Protein AF-A0A2T4N9Q5-F1 (afdb_monomer_lite)

Secondary structure (DSSP, 8-state):
-GGGSTTHHHHHHT-HHHHHHHHTSPEEEETTEEEEEETTTEEE-HHHHHHHHHHHH-TTHHHHHHHTT-

Foldseek 3Di:
DCVLFPPLLVVLVPDPVLVVVQVVFDWDADPNAIFGQPPPGDTHHPVRSSVVCCVVPPVCVVVVSVVVVD

pLDDT: mean 84.63, std 14.07, range [43.44, 95.94]

Sequence (70 aa):
MLDRHPGLRDSVASLPEFIAWNDSFPLVEVDAESFRVARGDQLMDRDQMMVEWIRLFRPQLFEEGAENDR

Structure (mmCIF, N/CA/C/O backbone):
data_AF-A0A2T4N9Q5-F1
#
_entry.id   AF-A0A2T4N9Q5-F1
#
loop_
_atom_site.group_PDB
_atom_site.id
_atom_site.type_symbol
_atom_site.label_atom_id
_atom_site.label_alt_id
_atom_site.label_comp_id
_atom_site.label_asym_id
_atom_site.label_entity_id
_atom_site.label_seq_id
_atom_site.pdbx_PDB_ins_code
_atom_sit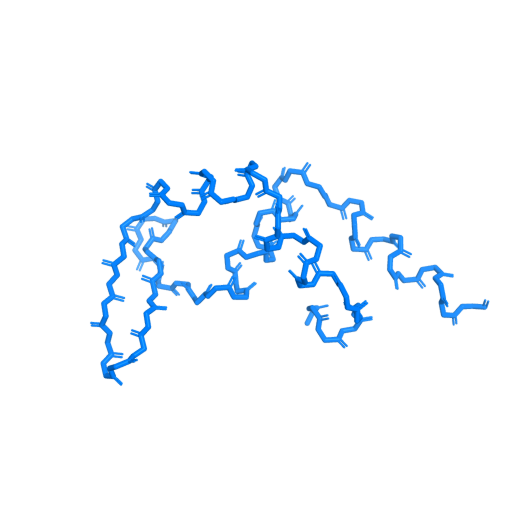e.Cartn_x
_atom_site.Cartn_y
_atom_site.Cartn_z
_atom_site.occupancy
_atom_site.B_iso_or_equiv
_atom_site.auth_seq_id
_atom_site.auth_comp_id
_atom_site.auth_asym_id
_atom_site.auth_atom_id
_atom_site.pdbx_PDB_model_num
ATOM 1 N N . MET A 1 1 ? -3.343 3.527 -14.250 1.00 61.19 1 MET A N 1
ATOM 2 C CA . MET A 1 1 ? -1.882 3.787 -14.129 1.00 61.19 1 MET A CA 1
ATOM 3 C C . MET A 1 1 ? -1.136 2.462 -14.059 1.00 61.19 1 MET A C 1
ATOM 5 O O . MET A 1 1 ? -0.268 2.249 -14.885 1.00 61.19 1 MET A O 1
ATOM 9 N N . LEU A 1 2 ? -1.557 1.534 -13.193 1.00 67.50 2 LEU A N 1
ATOM 10 C CA . LEU A 1 2 ? -1.105 0.135 -13.223 1.00 67.50 2 LEU A CA 1
ATOM 11 C C . LEU A 1 2 ? -1.607 -0.646 -14.452 1.00 67.50 2 LEU A C 1
ATOM 13 O O . LEU A 1 2 ? -0.890 -1.496 -14.959 1.00 67.50 2 LEU A O 1
ATOM 17 N N . ASP A 1 3 ? -2.781 -0.310 -15.002 1.00 69.50 3 ASP A N 1
ATOM 18 C CA . ASP A 1 3 ? -3.330 -0.992 -16.197 1.00 69.50 3 ASP A CA 1
ATOM 19 C C . ASP A 1 3 ? -2.492 -0.829 -17.468 1.00 69.50 3 ASP A C 1
ATOM 21 O O . ASP A 1 3 ? -2.672 -1.574 -18.423 1.00 69.50 3 ASP A O 1
ATOM 25 N N . ARG A 1 4 ? -1.581 0.150 -17.490 1.00 68.94 4 ARG A N 1
ATOM 26 C CA . ARG A 1 4 ? -0.651 0.360 -18.607 1.00 68.94 4 ARG A CA 1
ATOM 27 C C . ARG A 1 4 ? 0.634 -0.462 -18.470 1.00 68.94 4 ARG A C 1
ATOM 29 O O . ARG A 1 4 ? 1.434 -0.462 -19.392 1.00 68.94 4 ARG A O 1
ATOM 36 N N . HIS A 1 5 ? 0.824 -1.157 -17.346 1.00 70.75 5 HIS A N 1
ATOM 37 C CA . HIS A 1 5 ? 2.025 -1.934 -17.043 1.00 70.75 5 HIS A CA 1
ATOM 38 C C . HIS A 1 5 ? 1.627 -3.338 -16.557 1.00 70.75 5 HIS A C 1
ATOM 40 O O . HIS A 1 5 ? 1.595 -3.599 -15.347 1.00 70.75 5 HIS A O 1
ATOM 46 N N . PRO A 1 6 ? 1.266 -4.248 -17.481 1.00 70.69 6 PRO A N 1
ATOM 47 C CA . PRO A 1 6 ? 0.899 -5.613 -17.122 1.00 70.69 6 PRO A CA 1
ATOM 48 C C . PRO A 1 6 ? 2.050 -6.298 -16.366 1.00 70.69 6 PRO A C 1
ATOM 50 O O . PRO A 1 6 ? 3.204 -6.222 -16.773 1.00 70.69 6 PRO A O 1
ATOM 53 N N . GLY A 1 7 ? 1.740 -6.931 -15.230 1.00 80.38 7 GLY A N 1
ATOM 54 C CA . GLY A 1 7 ? 2.719 -7.597 -14.356 1.00 80.38 7 GLY A CA 1
ATOM 55 C C . GLY A 1 7 ? 3.363 -6.707 -13.284 1.00 80.38 7 GLY A C 1
ATOM 56 O O . GLY A 1 7 ? 3.924 -7.227 -12.316 1.00 80.38 7 GLY A O 1
ATOM 57 N N . LEU A 1 8 ? 3.234 -5.377 -13.374 1.00 83.50 8 LEU A N 1
ATOM 58 C CA . LEU A 1 8 ? 3.754 -4.474 -12.339 1.00 83.50 8 LEU A CA 1
ATOM 59 C C . LEU A 1 8 ? 3.013 -4.652 -11.006 1.00 83.50 8 LEU A C 1
ATOM 61 O O . LEU A 1 8 ? 3.635 -4.598 -9.947 1.00 83.50 8 LEU A O 1
ATOM 65 N N . ARG A 1 9 ? 1.704 -4.938 -11.066 1.00 87.00 9 ARG A N 1
ATOM 66 C CA . ARG A 1 9 ? 0.885 -5.280 -9.891 1.00 87.00 9 ARG A CA 1
ATOM 67 C C . ARG A 1 9 ? 1.472 -6.458 -9.125 1.00 87.00 9 ARG A C 1
ATOM 69 O O . ARG A 1 9 ? 1.747 -6.322 -7.941 1.00 87.00 9 ARG A O 1
ATOM 76 N N . ASP A 1 10 ? 1.706 -7.579 -9.802 1.00 86.81 10 ASP A N 1
ATOM 77 C CA . ASP A 1 10 ? 2.228 -8.794 -9.169 1.00 86.81 10 ASP A CA 1
ATOM 78 C C . ASP A 1 10 ? 3.653 -8.589 -8.656 1.00 86.81 10 ASP A C 1
ATOM 80 O O . ASP A 1 10 ? 3.991 -9.009 -7.548 1.00 86.81 10 ASP A O 1
ATOM 84 N N . SER A 1 11 ? 4.462 -7.866 -9.433 1.00 87.50 11 SER A N 1
ATOM 85 C CA . SER A 1 11 ? 5.838 -7.545 -9.064 1.00 87.50 11 SER A CA 1
ATOM 86 C C . SER A 1 11 ? 5.866 -6.767 -7.752 1.00 87.50 11 SER A C 1
ATOM 88 O O . SER A 1 11 ? 6.474 -7.228 -6.793 1.00 87.50 11 SER A O 1
ATOM 90 N N . VAL A 1 12 ? 5.132 -5.652 -7.663 1.00 89.94 12 VAL A N 1
ATOM 91 C CA . VAL A 1 12 ? 5.076 -4.812 -6.455 1.00 89.94 12 VAL A CA 1
ATOM 92 C C . VAL A 1 12 ? 4.368 -5.522 -5.304 1.00 89.94 12 VAL A C 1
ATOM 94 O O . VAL A 1 12 ? 4.849 -5.466 -4.177 1.00 89.94 12 VAL A O 1
ATOM 97 N N . ALA A 1 13 ? 3.279 -6.248 -5.572 1.00 90.50 13 ALA A N 1
ATOM 98 C CA . ALA A 1 13 ? 2.552 -7.012 -4.559 1.00 90.50 13 ALA A CA 1
ATOM 99 C C . ALA A 1 13 ? 3.424 -8.050 -3.846 1.00 90.50 13 ALA A C 1
ATOM 101 O O . ALA A 1 13 ? 3.153 -8.367 -2.688 1.00 90.50 13 ALA A O 1
ATOM 102 N N . SER A 1 14 ? 4.429 -8.590 -4.541 1.00 92.00 14 SER A N 1
ATOM 103 C CA . SER A 1 14 ? 5.345 -9.598 -4.009 1.00 92.00 14 SER A CA 1
ATOM 104 C C . SER A 1 14 ? 6.551 -9.019 -3.261 1.00 92.00 14 SER A C 1
ATOM 106 O O . SER A 1 14 ? 7.255 -9.771 -2.589 1.00 92.00 14 SER A O 1
ATOM 108 N N . LEU A 1 15 ? 6.795 -7.703 -3.343 1.00 93.12 15 LEU A N 1
ATOM 109 C CA . LEU A 1 15 ? 7.946 -7.075 -2.695 1.00 93.12 15 LEU A CA 1
ATOM 110 C C . LEU A 1 15 ? 7.756 -7.038 -1.171 1.00 93.12 15 LEU A C 1
ATOM 112 O O . LEU A 1 15 ? 6.800 -6.414 -0.695 1.00 93.12 15 LEU A O 1
ATOM 116 N N . PRO A 1 16 ? 8.674 -7.630 -0.381 1.00 94.62 16 PRO A N 1
ATOM 117 C CA . PRO A 1 16 ? 8.600 -7.590 1.078 1.00 94.62 16 PRO A CA 1
ATOM 118 C C . PRO A 1 16 ? 8.541 -6.165 1.636 1.00 94.62 16 PRO A C 1
ATOM 120 O O . PRO A 1 16 ? 7.849 -5.912 2.620 1.00 94.62 16 PRO A O 1
ATOM 123 N N . GLU A 1 17 ? 9.227 -5.218 0.996 1.00 94.94 17 GLU A N 1
ATOM 124 C CA . GLU A 1 17 ? 9.241 -3.812 1.393 1.00 94.94 17 GLU A CA 1
ATOM 125 C C . GLU A 1 17 ? 7.889 -3.138 1.157 1.00 94.94 17 GLU A C 1
ATOM 127 O O . GLU A 1 17 ? 7.466 -2.318 1.972 1.00 94.94 17 GLU A O 1
ATOM 132 N N . PHE A 1 18 ? 7.194 -3.490 0.070 1.00 94.81 18 PHE A N 1
ATOM 133 C CA . PHE A 1 18 ? 5.831 -3.019 -0.164 1.00 94.81 18 PHE A CA 1
ATOM 134 C C . PHE A 1 18 ? 4.868 -3.622 0.855 1.00 94.81 18 PHE A C 1
ATOM 136 O O . PHE A 1 18 ? 4.064 -2.888 1.417 1.00 94.81 18 PHE A O 1
ATOM 143 N N . ILE A 1 19 ? 4.968 -4.925 1.137 1.00 94.44 19 ILE A N 1
ATOM 144 C CA . ILE A 1 19 ? 4.113 -5.603 2.122 1.00 94.44 19 ILE A CA 1
ATOM 145 C C . ILE A 1 19 ? 4.278 -4.955 3.501 1.00 94.44 19 ILE A C 1
ATOM 147 O O . ILE A 1 19 ? 3.295 -4.510 4.089 1.00 94.44 19 ILE A O 1
ATOM 151 N N . ALA A 1 20 ? 5.518 -4.816 3.977 1.00 95.94 20 ALA A N 1
ATOM 152 C CA . ALA A 1 20 ? 5.811 -4.203 5.269 1.00 95.94 20 ALA A CA 1
ATOM 153 C C . ALA A 1 20 ? 5.339 -2.743 5.342 1.00 95.94 20 ALA A C 1
ATOM 155 O O . ALA A 1 20 ? 4.798 -2.310 6.359 1.00 95.94 20 ALA A O 1
ATOM 156 N N . TRP A 1 21 ? 5.515 -1.983 4.257 1.00 95.19 21 TRP A N 1
ATOM 157 C CA . TRP A 1 21 ? 5.021 -0.613 4.179 1.00 95.19 21 TRP A CA 1
ATOM 158 C C . TRP A 1 21 ? 3.489 -0.566 4.194 1.00 95.19 21 TRP A C 1
ATOM 160 O O . TRP A 1 21 ? 2.915 0.163 4.995 1.00 95.19 21 TRP A O 1
ATOM 170 N N . ASN A 1 22 ? 2.815 -1.374 3.379 1.00 94.62 22 ASN A N 1
ATOM 171 C CA . ASN A 1 22 ? 1.357 -1.440 3.295 1.00 94.62 22 ASN A CA 1
ATOM 172 C C . ASN A 1 22 ? 0.713 -1.872 4.624 1.00 94.62 22 ASN A C 1
ATOM 174 O O . ASN A 1 22 ? -0.319 -1.328 5.017 1.00 94.62 22 ASN A O 1
ATOM 178 N N . ASP A 1 23 ? 1.337 -2.803 5.345 1.00 94.69 23 ASP A N 1
ATOM 179 C CA . ASP A 1 23 ? 0.856 -3.278 6.646 1.00 94.69 23 ASP A CA 1
ATOM 180 C C . ASP A 1 23 ? 1.070 -2.276 7.785 1.00 94.69 23 ASP A C 1
ATOM 182 O O . ASP A 1 23 ? 0.440 -2.403 8.834 1.00 94.69 23 ASP A O 1
ATOM 186 N N . SER A 1 24 ? 1.886 -1.239 7.574 1.00 94.88 24 SER A N 1
ATOM 187 C CA . SER A 1 24 ? 2.043 -0.148 8.542 1.00 94.88 24 SER A CA 1
ATOM 188 C C . SER A 1 24 ? 0.832 0.794 8.609 1.00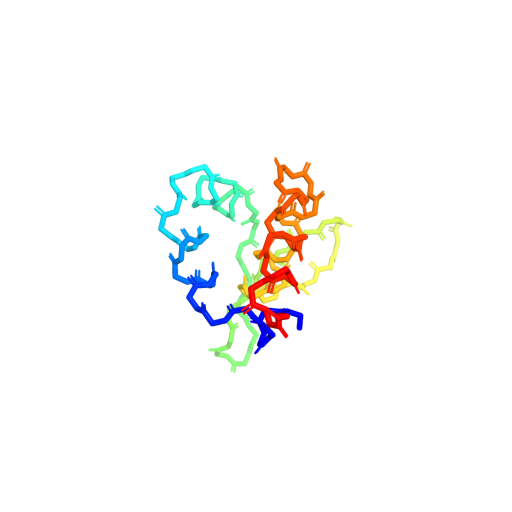 94.88 24 SER A C 1
ATOM 190 O O . SER A 1 24 ? 0.717 1.572 9.557 1.00 94.88 24 SER A O 1
ATOM 192 N N . PHE A 1 25 ? -0.090 0.716 7.640 1.00 94.31 25 PHE A N 1
ATOM 193 C CA . PHE A 1 25 ? -1.281 1.562 7.590 1.00 94.31 25 PHE A CA 1
ATOM 194 C C . PHE A 1 25 ? -2.501 0.874 8.215 1.00 94.31 25 PHE A C 1
ATOM 196 O O . PHE A 1 25 ? -2.728 -0.319 7.965 1.00 94.31 25 PHE A O 1
ATOM 203 N N . PRO A 1 26 ? -3.342 1.618 8.960 1.00 94.75 26 PRO A N 1
ATOM 204 C CA . PRO A 1 26 ? -4.604 1.100 9.473 1.00 94.75 26 PRO A CA 1
ATOM 205 C C . PRO A 1 26 ? -5.477 0.534 8.350 1.00 94.75 26 PRO A C 1
ATOM 207 O O . PRO A 1 26 ? -5.649 1.177 7.315 1.00 94.75 26 PRO A O 1
ATOM 210 N N . LEU A 1 27 ? -6.025 -0.662 8.564 1.00 93.94 27 LEU A N 1
ATOM 211 C CA . LEU A 1 27 ? -6.992 -1.298 7.671 1.00 93.94 27 LEU A CA 1
ATOM 212 C C . LEU A 1 27 ? -8.410 -0.954 8.134 1.00 93.94 27 LEU A C 1
ATOM 214 O O . LEU A 1 27 ? -8.723 -1.093 9.316 1.00 93.94 27 LEU A O 1
ATOM 218 N N . VAL A 1 28 ? -9.258 -0.529 7.206 1.00 94.00 28 VAL A N 1
ATOM 219 C CA . VAL A 1 28 ? -10.678 -0.254 7.433 1.00 94.00 28 VAL A CA 1
ATOM 220 C C . VAL A 1 28 ? -11.485 -1.022 6.397 1.00 94.00 28 VAL A C 1
ATOM 222 O O . VAL A 1 28 ? -11.145 -1.018 5.216 1.00 94.00 28 VAL A O 1
ATOM 225 N N . GLU A 1 29 ? -12.552 -1.676 6.840 1.00 93.44 29 GLU A N 1
ATOM 226 C CA . GLU A 1 29 ? -13.500 -2.360 5.963 1.00 93.44 29 GLU A CA 1
ATOM 227 C C . GLU A 1 29 ? -14.756 -1.500 5.793 1.00 93.44 29 GLU A C 1
ATOM 229 O O . GLU A 1 29 ? -15.366 -1.081 6.778 1.00 93.44 29 GLU A O 1
ATOM 234 N N . VAL A 1 30 ? -15.134 -1.230 4.545 1.00 90.62 30 VAL A N 1
ATOM 235 C CA . VAL A 1 30 ? -16.337 -0.475 4.171 1.00 90.62 30 VAL A CA 1
ATOM 236 C C . VAL A 1 30 ? -17.084 -1.301 3.137 1.00 90.62 30 VAL A C 1
ATOM 238 O O . VAL A 1 30 ? -16.513 -1.637 2.109 1.00 90.62 30 VAL A O 1
ATOM 241 N N . ASP A 1 31 ? -18.334 -1.668 3.419 1.00 90.62 31 ASP A N 1
ATOM 242 C CA . ASP A 1 31 ? -19.197 -2.409 2.484 1.00 90.62 31 ASP A CA 1
ATOM 243 C C . ASP A 1 31 ? -18.546 -3.672 1.874 1.00 90.62 31 ASP A C 1
ATOM 245 O O . ASP A 1 31 ? -18.736 -3.991 0.704 1.00 90.62 31 ASP A O 1
ATOM 249 N N . ALA A 1 32 ? -17.801 -4.419 2.700 1.00 89.44 32 ALA A N 1
ATOM 250 C CA . ALA A 1 32 ? -17.026 -5.613 2.328 1.00 89.44 32 ALA A CA 1
ATOM 251 C C . ALA A 1 32 ? -15.809 -5.365 1.410 1.00 89.44 32 ALA A C 1
ATOM 253 O O . ALA A 1 32 ? -15.203 -6.320 0.922 1.00 89.44 32 ALA A O 1
ATOM 254 N N . GLU A 1 33 ? -15.401 -4.110 1.232 1.00 91.56 33 GLU A N 1
ATOM 255 C CA . GLU A 1 33 ? -14.134 -3.728 0.614 1.00 91.56 33 GLU A CA 1
ATOM 256 C C . GLU A 1 33 ? -13.125 -3.273 1.675 1.00 91.56 33 GLU A C 1
ATOM 258 O O . GLU A 1 33 ? -13.469 -2.615 2.659 1.00 91.56 33 GLU A O 1
ATOM 263 N N . SER A 1 34 ? -11.855 -3.632 1.483 1.00 92.31 34 SER A N 1
ATOM 264 C CA . SER A 1 34 ? -10.778 -3.304 2.420 1.00 92.31 34 SER A CA 1
ATOM 265 C C . SER A 1 34 ? -9.931 -2.139 1.910 1.00 92.31 34 SER A C 1
ATOM 267 O O . SER A 1 34 ? -9.344 -2.208 0.828 1.00 92.31 34 SER A O 1
ATOM 269 N N . PHE A 1 35 ? -9.789 -1.105 2.735 1.00 93.62 35 PHE A N 1
ATOM 270 C CA . PHE A 1 35 ? -9.020 0.103 2.446 1.00 93.62 35 PHE A CA 1
ATOM 271 C C . PHE A 1 35 ? -7.941 0.335 3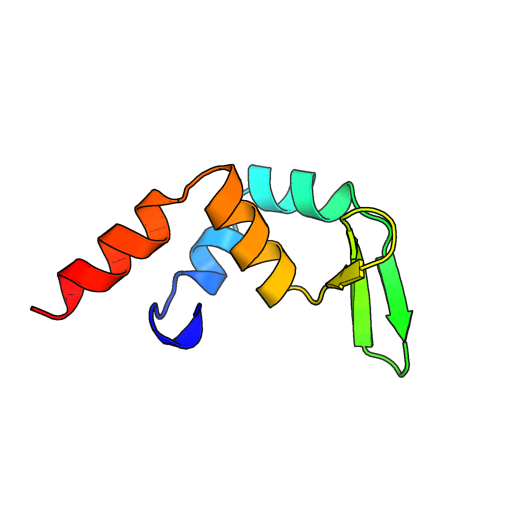.502 1.00 93.62 35 PHE A C 1
ATOM 273 O O . PHE A 1 35 ? -8.110 0.004 4.675 1.00 93.62 35 PHE A O 1
ATOM 280 N N . ARG A 1 36 ? -6.831 0.953 3.102 1.00 94.19 36 ARG A N 1
ATOM 281 C CA . ARG A 1 36 ? -5.810 1.470 4.017 1.00 94.19 36 ARG A CA 1
ATOM 282 C C . ARG A 1 36 ? -6.041 2.958 4.259 1.00 94.19 36 ARG A C 1
ATOM 284 O O . ARG A 1 36 ? -6.309 3.698 3.317 1.00 94.19 36 ARG A O 1
ATOM 291 N N . VAL A 1 37 ? -5.918 3.403 5.508 1.00 93.38 37 VAL A N 1
ATOM 292 C CA . VAL A 1 37 ? -5.965 4.830 5.863 1.00 93.38 37 VAL A CA 1
ATOM 293 C C . VAL A 1 37 ? -4.561 5.411 5.730 1.00 93.38 37 VAL A C 1
ATOM 295 O O . VAL A 1 37 ? -3.680 5.095 6.526 1.00 93.38 37 VAL A O 1
ATOM 298 N N . ALA A 1 38 ? -4.345 6.267 4.739 1.00 89.12 38 ALA A N 1
ATOM 299 C CA . ALA A 1 38 ? -3.069 6.914 4.454 1.00 89.12 38 ALA A CA 1
ATOM 300 C C . ALA A 1 38 ? -3.219 8.444 4.396 1.00 89.12 38 ALA A C 1
ATOM 302 O O . ALA A 1 38 ? -4.322 8.980 4.382 1.00 89.12 38 ALA A O 1
ATOM 303 N N . ARG A 1 39 ? -2.090 9.170 4.402 1.00 84.31 39 ARG A N 1
ATOM 304 C CA . ARG A 1 39 ? -2.038 10.649 4.324 1.00 84.31 39 ARG A CA 1
ATOM 305 C C . ARG A 1 39 ? -2.981 11.384 5.301 1.00 84.31 39 ARG A C 1
ATOM 307 O O . ARG A 1 39 ? -3.511 12.438 4.976 1.00 84.31 39 ARG A O 1
ATOM 314 N N . GLY A 1 40 ? -3.129 10.858 6.516 1.00 83.44 40 GLY A N 1
ATOM 315 C CA . GLY A 1 40 ? -3.962 11.436 7.576 1.00 83.44 40 GLY A CA 1
ATOM 316 C C . GLY A 1 40 ? -5.342 10.788 7.654 1.00 83.44 40 GLY A C 1
ATOM 317 O O . GLY A 1 40 ? -5.664 10.187 8.674 1.00 83.44 40 GLY A O 1
ATOM 318 N N . ASP A 1 41 ? -6.126 10.875 6.585 1.00 88.81 41 ASP A N 1
ATOM 319 C CA . ASP A 1 41 ? -7.537 10.462 6.561 1.00 88.81 41 ASP A CA 1
ATOM 320 C C . ASP A 1 41 ? -8.000 9.890 5.209 1.00 88.81 41 ASP A C 1
ATOM 322 O O . ASP A 1 41 ? -9.175 9.567 5.032 1.00 88.81 41 ASP A O 1
ATOM 326 N N . GLN A 1 42 ? -7.091 9.725 4.249 1.00 93.12 42 GLN A N 1
ATOM 327 C CA . GLN A 1 42 ? -7.435 9.244 2.921 1.00 93.12 42 GLN A CA 1
ATOM 328 C C . GLN A 1 42 ? -7.563 7.716 2.912 1.00 93.12 42 GLN A C 1
ATOM 330 O O . GLN A 1 42 ? -6.610 7.000 3.215 1.00 93.12 42 GLN A O 1
ATOM 335 N N . LEU A 1 43 ? -8.729 7.211 2.503 1.00 93.62 43 LEU A N 1
ATOM 336 C CA . LEU A 1 43 ? -8.928 5.790 2.218 1.00 93.62 43 LEU A CA 1
ATOM 337 C C . LEU A 1 43 ? -8.338 5.450 0.850 1.00 93.62 43 LEU A C 1
ATOM 339 O O . LEU A 1 43 ? -8.709 6.048 -0.16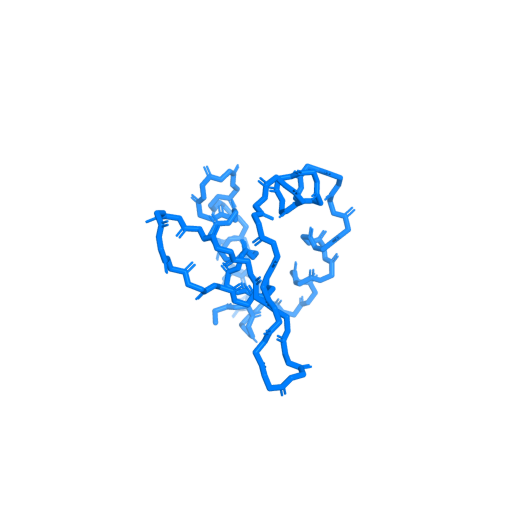0 1.00 93.62 43 LEU A O 1
ATOM 343 N N . MET A 1 44 ? -7.418 4.492 0.832 1.00 94.38 44 MET A N 1
ATOM 344 C CA . MET A 1 44 ? -6.743 4.020 -0.370 1.00 94.38 44 MET A CA 1
ATOM 345 C C . MET A 1 44 ? -6.937 2.515 -0.510 1.00 94.38 44 MET A C 1
ATOM 347 O O . MET A 1 44 ? -6.661 1.749 0.415 1.00 94.38 44 MET A O 1
ATOM 351 N N . ASP A 1 45 ? -7.416 2.085 -1.673 1.00 93.31 45 ASP A N 1
ATOM 352 C CA . ASP A 1 45 ? -7.450 0.667 -2.022 1.00 93.31 45 ASP A CA 1
ATOM 353 C C . ASP A 1 45 ? -6.029 0.127 -2.274 1.00 93.31 45 ASP A C 1
ATOM 355 O O . ASP A 1 45 ? -5.033 0.860 -2.287 1.00 93.31 45 ASP A O 1
ATOM 359 N N . ARG A 1 46 ? -5.918 -1.185 -2.484 1.00 90.56 46 ARG A N 1
ATOM 360 C CA . ARG A 1 46 ? -4.623 -1.847 -2.674 1.00 90.56 46 ARG A CA 1
ATOM 361 C C . ARG A 1 46 ? -3.847 -1.324 -3.891 1.00 90.56 46 ARG A C 1
ATOM 363 O O . ARG A 1 46 ? -2.625 -1.197 -3.811 1.00 90.56 46 ARG A O 1
ATOM 370 N N . ASP A 1 47 ? -4.524 -1.009 -4.990 1.00 91.69 47 ASP A N 1
ATOM 371 C CA . ASP A 1 47 ? -3.893 -0.504 -6.213 1.00 91.69 47 ASP A CA 1
ATOM 372 C C . ASP A 1 47 ? -3.393 0.932 -6.009 1.00 91.69 47 ASP A C 1
ATOM 374 O O . ASP A 1 47 ? -2.285 1.282 -6.422 1.00 91.69 47 ASP A O 1
ATOM 378 N N . GLN A 1 48 ? -4.170 1.762 -5.316 1.00 92.94 48 GLN A N 1
ATOM 379 C CA . GLN A 1 48 ? -3.766 3.110 -4.929 1.00 92.94 48 GLN A CA 1
ATOM 380 C C . GLN A 1 48 ? -2.547 3.083 -4.002 1.00 92.94 48 GLN A C 1
ATOM 382 O O . GLN A 1 48 ? -1.611 3.859 -4.207 1.00 92.94 48 GLN A O 1
ATOM 387 N N . MET A 1 49 ? -2.519 2.159 -3.036 1.00 94.25 49 MET A N 1
ATOM 388 C CA . MET A 1 49 ? -1.360 1.947 -2.165 1.00 94.25 49 MET A CA 1
ATOM 389 C C . MET A 1 49 ? -0.113 1.563 -2.965 1.00 94.25 49 MET A C 1
ATOM 391 O O . MET A 1 49 ? 0.958 2.120 -2.727 1.00 94.25 49 MET A O 1
ATOM 395 N N . MET A 1 50 ? -0.234 0.670 -3.954 1.00 93.44 50 MET A N 1
ATOM 396 C CA . MET A 1 50 ? 0.885 0.333 -4.843 1.00 93.44 50 MET A CA 1
ATOM 397 C C . MET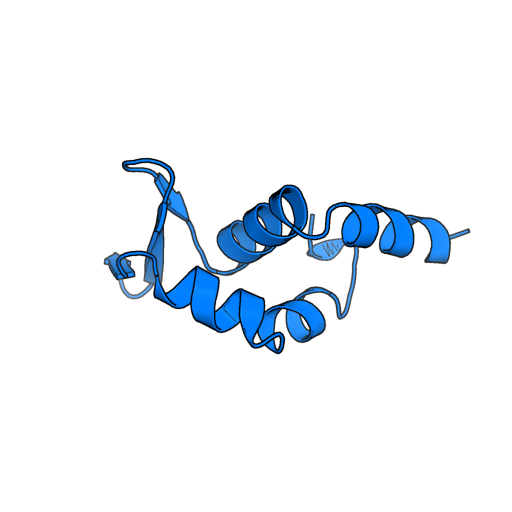 A 1 50 ? 1.379 1.552 -5.621 1.00 93.44 50 MET A C 1
ATOM 399 O O . MET A 1 50 ? 2.579 1.807 -5.660 1.00 93.44 50 MET A O 1
ATOM 403 N N . VAL A 1 51 ? 0.474 2.324 -6.227 1.00 91.25 51 VAL A N 1
ATOM 404 C CA . VAL A 1 51 ? 0.845 3.520 -6.998 1.00 91.25 51 VAL A CA 1
ATOM 405 C C . VAL A 1 51 ? 1.600 4.520 -6.129 1.00 91.25 51 VAL A C 1
ATOM 407 O O . VAL A 1 51 ? 2.616 5.063 -6.559 1.00 91.25 51 VAL A O 1
ATOM 410 N N . GLU A 1 52 ? 1.122 4.751 -4.911 1.00 92.69 52 GLU A N 1
ATOM 411 C CA . GLU A 1 52 ?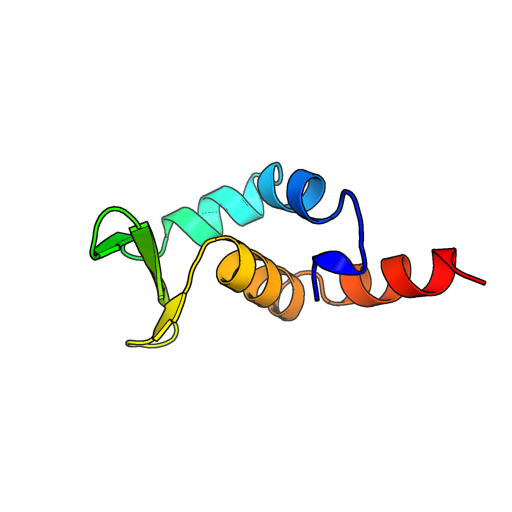 1.763 5.660 -3.968 1.00 92.69 52 GLU A CA 1
ATOM 412 C C . GLU A 1 52 ? 3.138 5.155 -3.532 1.00 92.69 52 GLU A C 1
ATOM 414 O O . GLU A 1 52 ? 4.109 5.912 -3.552 1.00 92.69 52 GLU A O 1
ATOM 419 N N . TRP A 1 53 ? 3.255 3.865 -3.221 1.00 94.19 53 TRP A N 1
ATOM 420 C CA . TRP A 1 53 ? 4.539 3.261 -2.885 1.00 94.19 53 TRP A CA 1
ATOM 421 C C . TRP A 1 53 ? 5.552 3.405 -4.025 1.00 94.19 53 TRP A C 1
ATOM 423 O O . TRP A 1 53 ? 6.685 3.832 -3.797 1.00 94.19 53 TRP A O 1
ATOM 433 N N . ILE A 1 54 ? 5.141 3.120 -5.265 1.00 91.88 54 ILE A N 1
ATOM 434 C CA . ILE A 1 54 ? 6.007 3.274 -6.439 1.00 91.88 54 ILE A CA 1
ATOM 435 C C . ILE A 1 54 ? 6.450 4.735 -6.561 1.00 91.88 54 ILE A C 1
ATOM 437 O O . ILE A 1 54 ? 7.641 4.992 -6.701 1.00 91.88 54 ILE A O 1
ATOM 441 N N . ARG A 1 55 ? 5.533 5.703 -6.435 1.00 90.06 55 ARG A N 1
ATOM 442 C CA . ARG A 1 55 ? 5.872 7.137 -6.500 1.00 90.06 55 ARG A CA 1
ATOM 443 C C . ARG A 1 55 ? 6.904 7.554 -5.455 1.00 90.06 55 ARG A C 1
ATOM 445 O O . ARG A 1 55 ? 7.764 8.374 -5.762 1.00 90.06 55 ARG A O 1
ATOM 452 N N . LEU A 1 56 ? 6.807 7.020 -4.240 1.00 91.75 56 LEU A N 1
ATOM 453 C CA . LEU A 1 56 ? 7.681 7.395 -3.128 1.00 91.75 56 LEU A CA 1
ATOM 454 C C . LEU A 1 56 ? 9.050 6.706 -3.182 1.00 91.75 56 LEU A C 1
ATOM 456 O O . LEU A 1 56 ? 10.058 7.339 -2.876 1.00 91.75 56 LEU A O 1
ATOM 460 N N . PHE A 1 57 ? 9.101 5.423 -3.549 1.00 92.19 57 PHE A N 1
ATOM 461 C CA . PHE A 1 57 ? 10.299 4.592 -3.356 1.00 92.19 57 PHE A CA 1
ATOM 462 C C . PHE A 1 57 ? 10.935 4.066 -4.644 1.00 92.19 57 PHE A C 1
ATOM 464 O O . PHE A 1 57 ? 12.118 3.697 -4.644 1.00 92.19 57 PHE A O 1
ATOM 471 N N . ARG A 1 58 ? 10.158 3.968 -5.726 1.00 88.56 58 ARG A N 1
ATOM 472 C CA . ARG A 1 58 ? 10.570 3.352 -6.994 1.00 88.56 58 ARG A CA 1
ATOM 473 C C . ARG A 1 58 ? 9.956 4.057 -8.219 1.00 88.56 58 ARG A C 1
ATOM 475 O O . ARG A 1 58 ? 9.397 3.371 -9.075 1.00 88.56 58 ARG A O 1
ATOM 482 N N . PRO A 1 59 ? 10.036 5.396 -8.341 1.00 88.31 59 PRO A N 1
ATOM 483 C CA . PRO A 1 59 ? 9.364 6.123 -9.421 1.00 88.31 59 PRO A CA 1
ATOM 484 C C . PRO A 1 59 ? 9.780 5.646 -10.821 1.00 88.31 59 PRO A C 1
ATOM 486 O O . PRO A 1 59 ? 8.952 5.649 -11.729 1.00 88.31 59 PRO A O 1
ATOM 489 N N . GLN A 1 60 ? 11.010 5.143 -10.967 1.00 85.25 60 GLN A N 1
ATOM 490 C CA . GLN A 1 60 ? 11.542 4.585 -12.211 1.00 85.25 60 GLN A CA 1
ATOM 491 C C . GLN A 1 60 ? 10.733 3.401 -12.769 1.00 85.25 60 GLN A C 1
ATOM 493 O O . GLN A 1 60 ? 10.741 3.176 -13.974 1.00 85.25 60 GLN A O 1
ATOM 498 N N . LEU A 1 61 ? 9.975 2.673 -11.938 1.00 80.00 61 LEU A N 1
ATOM 499 C CA . LEU A 1 61 ? 9.144 1.559 -12.415 1.00 80.00 61 LEU A CA 1
ATOM 500 C C . LEU A 1 61 ? 7.987 2.026 -13.313 1.00 80.00 61 LEU A C 1
ATOM 502 O O . LEU A 1 61 ? 7.468 1.237 -14.101 1.00 80.00 61 LEU A O 1
ATOM 506 N N . PHE A 1 62 ? 7.576 3.296 -13.217 1.00 75.50 62 PHE A N 1
ATOM 507 C CA . PHE A 1 62 ? 6.629 3.881 -14.171 1.00 75.50 62 PHE A CA 1
ATOM 508 C C . PHE A 1 62 ? 7.289 4.282 -15.495 1.00 75.50 62 PHE A C 1
ATOM 510 O O . PHE A 1 62 ? 6.598 4.363 -16.508 1.00 75.50 62 PHE A O 1
ATOM 517 N N . GLU A 1 63 ? 8.597 4.537 -15.497 1.00 70.25 63 GLU A N 1
ATOM 518 C CA . GLU A 1 63 ? 9.351 4.943 -16.688 1.00 70.25 63 GLU A CA 1
ATOM 519 C C . GLU A 1 63 ? 9.747 3.716 -17.523 1.00 70.25 63 GLU A C 1
ATOM 521 O O . GLU A 1 63 ? 9.472 3.678 -18.721 1.00 70.25 63 GLU A O 1
ATOM 526 N N . GLU A 1 64 ? 10.257 2.657 -16.884 1.00 61.38 64 GLU A N 1
ATOM 527 C CA . GLU A 1 64 ? 10.656 1.407 -17.559 1.00 61.38 64 GLU A CA 1
ATOM 528 C C . GLU A 1 64 ? 9.480 0.705 -18.250 1.00 61.38 64 GLU A C 1
ATOM 530 O O . GLU A 1 64 ? 9.616 0.103 -19.316 1.00 61.38 64 GLU A O 1
ATOM 535 N N . GLY A 1 65 ? 8.284 0.808 -17.673 1.00 55.06 65 GLY A N 1
ATOM 536 C CA . GLY A 1 65 ? 7.088 0.246 -18.278 1.00 55.06 65 GLY A CA 1
ATOM 537 C C . GLY A 1 65 ? 6.564 1.035 -19.488 1.00 55.06 65 GLY A C 1
ATOM 538 O O . GLY A 1 65 ? 5.690 0.522 -20.182 1.00 55.06 65 GLY A O 1
ATOM 539 N N . ALA A 1 66 ? 7.044 2.262 -19.731 1.00 51.59 66 ALA A N 1
ATOM 540 C CA . ALA A 1 66 ? 6.677 3.079 -20.892 1.00 51.59 66 ALA A CA 1
ATOM 541 C C . ALA A 1 66 ? 7.633 2.885 -22.084 1.00 51.59 66 ALA A C 1
ATOM 543 O O . ALA A 1 66 ? 7.242 3.133 -23.223 1.00 51.59 66 ALA A O 1
ATOM 544 N N . GLU A 1 67 ? 8.866 2.427 -21.846 1.00 47.81 67 GLU A N 1
ATOM 545 C CA . GLU A 1 67 ? 9.862 2.198 -22.905 1.00 47.81 67 GLU A CA 1
ATOM 546 C C . GLU A 1 67 ? 9.695 0.857 -23.638 1.00 47.81 67 GLU A C 1
ATOM 548 O O . GLU A 1 67 ? 10.176 0.718 -24.758 1.00 47.81 67 GLU A O 1
ATOM 553 N N . ASN A 1 68 ? 8.962 -0.106 -23.069 1.00 43.44 68 ASN A N 1
ATOM 554 C CA . ASN A 1 68 ? 8.731 -1.420 -23.690 1.00 43.44 68 ASN A CA 1
ATOM 555 C C . ASN A 1 68 ? 7.616 -1.447 -24.762 1.00 43.44 68 ASN A C 1
ATOM 557 O O . ASN A 1 68 ? 7.307 -2.518 -25.280 1.00 43.44 68 ASN A O 1
ATOM 561 N N . ASP A 1 69 ? 7.025 -0.297 -25.104 1.00 45.97 69 ASP A N 1
ATOM 562 C CA . ASP A 1 69 ? 5.981 -0.157 -26.140 1.00 45.97 69 ASP A CA 1
ATOM 563 C C . ASP A 1 69 ? 6.484 0.611 -27.387 1.00 45.97 69 ASP A C 1
ATOM 565 O O . ASP A 1 69 ? 5.688 1.175 -28.138 1.00 45.97 69 ASP A O 1
ATOM 569 N N . ARG A 1 70 ? 7.809 0.686 -27.606 1.00 44.59 70 ARG A N 1
ATOM 570 C CA . ARG A 1 70 ? 8.410 1.396 -28.752 1.00 44.59 70 ARG A CA 1
ATOM 571 C C . ARG A 1 70 ? 9.120 0.489 -29.751 1.00 44.59 70 ARG A C 1
ATOM 573 O O . ARG A 1 70 ? 9.873 -0.407 -29.319 1.00 44.59 70 ARG A O 1
#

Radius of gyration: 12.99 Å; chains: 1; bounding box: 31×21×38 Å